Protein AF-A0A0Q9WAL5-F1 (afdb_monomer)

Sequence (76 aa):
MYTVERKYLTTINWVCTKNSNVKIRCPARCVTTAGSSGRNSIKLSHRKHNHASNSFKMHKPRAVLPALSKIKSSSS

Solvent-accessible surface area (backbone atoms only — not comparable to full-atom values): 4982 Å² total; per-residue (Å²): 113,71,38,83,75,47,79,55,98,52,36,36,39,29,32,30,67,48,35,81,38,86,92,69,46,29,68,21,36,36,36,40,34,64,38,97,85,80,51,72,45,76,49,74,49,91,47,60,71,83,63,82,74,80,79,70,77,75,76,72,75,78,75,78,73,78,77,82,78,83,83,84,85,79,89,132

Radius of gyration: 21.77 Å; Cα contacts (8 Å, |Δi|>4): 100; chains: 1; bounding box: 50×18×71 Å

Organism: Drosophila virilis (NCBI:txid7244)

Nearest PDB structures (foldseek):
  7p8k-assembly1_B  TM=7.090E-01  e=3.385E-01  Arabidopsis thaliana
  3vza-assembly1_B  TM=6.787E-01  e=1.152E+00  Gallus gallus
  8ppr-assembly1_G  TM=6.848E-01  e=4.431E+00  Homo sapiens
  3n8b-assembly1_B  TM=5.379E-01  e=8.689E+00  Borreliella burgdorferi

Foldseek 3Di:
DWDFPDDDPFKTKIDDPCCPVPVQNFGWIKMWGCDPVRDIDIGTDPRDGPDDDPPDPPPDPPPPDPDPDDDDDDDD

Structure (mmCIF, N/CA/C/O backbone):
data_AF-A0A0Q9WAL5-F1
#
_entry.id   AF-A0A0Q9WAL5-F1
#
loop_
_atom_site.group_PDB
_atom_site.id
_atom_site.type_symbol
_atom_site.label_atom_id
_atom_site.label_alt_id
_atom_site.label_comp_id
_atom_site.label_asym_id
_atom_site.label_entity_id
_atom_site.label_seq_id
_atom_site.pdbx_PDB_ins_code
_atom_site.Cartn_x
_atom_site.Cartn_y
_atom_site.Cartn_z
_atom_site.occupancy
_atom_site.B_iso_or_equiv
_atom_site.auth_seq_id
_atom_site.auth_comp_id
_atom_site.auth_asym_id
_atom_site.auth_atom_id
_atom_site.pdbx_PDB_model_num
ATOM 1 N N . MET A 1 1 ? 10.234 -1.107 -1.452 1.00 83.25 1 MET A N 1
ATOM 2 C CA . MET A 1 1 ? 9.513 -0.328 -0.421 1.00 83.25 1 MET A CA 1
ATOM 3 C C . MET A 1 1 ? 8.072 -0.097 -0.886 1.00 83.25 1 MET A C 1
ATOM 5 O O . MET A 1 1 ? 7.844 -0.121 -2.096 1.00 83.25 1 MET A O 1
ATOM 9 N N . TYR A 1 2 ? 7.126 0.082 0.039 1.00 90.38 2 TYR A N 1
ATOM 10 C CA . TYR A 1 2 ? 5.701 0.313 -0.232 1.00 90.38 2 TYR A CA 1
ATOM 11 C C . TYR A 1 2 ? 5.284 1.743 0.155 1.00 90.38 2 TYR A C 1
ATOM 13 O O . TYR A 1 2 ? 5.891 2.333 1.044 1.00 90.38 2 TYR A O 1
ATOM 21 N N . THR A 1 3 ? 4.259 2.278 -0.505 1.00 93.94 3 THR A N 1
ATOM 22 C CA . THR A 1 3 ? 3.588 3.550 -0.202 1.00 93.94 3 THR A CA 1
ATOM 23 C C . THR A 1 3 ? 2.078 3.334 -0.097 1.00 93.94 3 THR A C 1
ATOM 25 O O . THR A 1 3 ? 1.552 2.352 -0.628 1.00 93.94 3 THR A O 1
ATOM 28 N N . VAL A 1 4 ? 1.382 4.229 0.600 1.00 94.69 4 VAL A N 1
ATOM 29 C CA . VAL A 1 4 ? -0.072 4.155 0.776 1.00 94.69 4 VAL A CA 1
ATOM 30 C C . VAL A 1 4 ? -0.766 4.491 -0.542 1.00 94.69 4 VAL A C 1
ATOM 32 O O . VAL A 1 4 ? -0.542 5.559 -1.103 1.00 94.69 4 VAL A O 1
ATOM 35 N N . GLU A 1 5 ? -1.633 3.594 -1.013 1.00 94.56 5 GLU A N 1
ATOM 36 C CA . GLU A 1 5 ? -2.544 3.863 -2.134 1.00 94.56 5 GLU A CA 1
ATOM 37 C C . GLU A 1 5 ? -3.909 4.328 -1.622 1.00 94.56 5 GLU A C 1
ATOM 39 O O . GLU A 1 5 ? -4.431 5.340 -2.082 1.00 94.56 5 GLU A O 1
ATOM 44 N N . ARG A 1 6 ? -4.488 3.602 -0.654 1.00 93.75 6 ARG A N 1
ATOM 45 C CA . ARG A 1 6 ? -5.778 3.941 -0.034 1.00 93.75 6 ARG A CA 1
ATOM 46 C C . ARG A 1 6 ? -5.801 3.571 1.440 1.00 93.75 6 ARG A C 1
ATOM 48 O O . ARG A 1 6 ? -5.248 2.546 1.836 1.00 93.75 6 ARG A O 1
ATOM 55 N N . LYS A 1 7 ? -6.493 4.384 2.235 1.00 93.75 7 LYS A N 1
ATOM 56 C CA . LYS A 1 7 ? -6.788 4.112 3.645 1.00 93.75 7 LYS A CA 1
ATOM 57 C C . LYS A 1 7 ? -8.290 3.914 3.809 1.00 93.75 7 LYS A C 1
ATOM 59 O O . LYS A 1 7 ? -9.070 4.718 3.312 1.00 93.75 7 LYS A O 1
ATOM 64 N N . TYR A 1 8 ? -8.659 2.863 4.520 1.00 90.31 8 TYR A N 1
ATOM 65 C CA . TYR A 1 8 ? -10.014 2.583 4.978 1.00 90.31 8 TYR A CA 1
ATOM 66 C C . TYR A 1 8 ? -10.034 2.573 6.507 1.00 90.31 8 TYR A C 1
ATOM 68 O O . TYR A 1 8 ? -8.984 2.640 7.146 1.00 90.31 8 TYR A O 1
ATOM 76 N N . LEU A 1 9 ? -11.228 2.445 7.085 1.00 88.94 9 LEU A N 1
ATOM 77 C CA . LEU A 1 9 ? -11.433 2.445 8.537 1.00 88.94 9 LEU A CA 1
ATOM 78 C C . LEU A 1 9 ? -10.593 1.379 9.256 1.00 88.94 9 LEU A C 1
ATOM 80 O O . LEU A 1 9 ? -9.986 1.659 10.282 1.00 88.94 9 LEU A O 1
ATOM 84 N N . THR A 1 10 ? -10.523 0.167 8.700 1.00 88.94 10 THR A N 1
ATOM 85 C CA . THR A 1 10 ? -9.848 -0.981 9.331 1.00 88.94 10 THR A CA 1
ATOM 86 C C . THR A 1 10 ? -8.658 -1.503 8.533 1.00 88.94 10 THR A C 1
ATOM 88 O O . THR A 1 10 ? -7.898 -2.336 9.026 1.00 88.94 10 THR A O 1
ATOM 91 N N . THR A 1 11 ? -8.463 -1.029 7.299 1.00 92.25 11 THR A N 1
ATOM 92 C CA . THR A 1 11 ? -7.441 -1.552 6.383 1.00 92.25 11 THR A CA 1
ATOM 93 C C . THR A 1 11 ? -6.714 -0.451 5.632 1.00 92.25 11 THR A C 1
ATOM 95 O O . THR A 1 11 ? -7.319 0.545 5.248 1.00 92.25 11 THR A O 1
ATOM 98 N N . ILE A 1 12 ? -5.436 -0.656 5.331 1.00 94.31 12 ILE A N 1
ATOM 99 C CA . ILE A 1 12 ? -4.654 0.218 4.453 1.00 94.31 12 ILE A CA 1
ATOM 100 C C . ILE A 1 12 ? -4.140 -0.612 3.285 1.00 94.31 12 ILE A C 1
ATOM 102 O O . ILE A 1 12 ? -3.487 -1.636 3.489 1.00 94.31 12 ILE A O 1
ATOM 106 N N . ASN A 1 13 ? -4.417 -0.144 2.071 1.00 94.94 13 ASN A N 1
ATOM 107 C CA . ASN A 1 13 ? -3.868 -0.696 0.844 1.00 94.94 13 ASN A CA 1
ATOM 108 C C . ASN A 1 13 ? -2.541 -0.009 0.534 1.00 94.94 13 ASN A C 1
ATOM 110 O O . ASN A 1 13 ? -2.466 1.216 0.392 1.00 94.94 13 ASN A O 1
ATOM 114 N N . TRP A 1 14 ? -1.510 -0.822 0.370 1.00 95.25 14 TRP A N 1
ATOM 115 C CA . TRP A 1 14 ? -0.159 -0.405 0.059 1.00 95.25 14 TRP A CA 1
ATOM 116 C C . TRP A 1 14 ? 0.248 -0.920 -1.319 1.00 95.25 14 TRP A C 1
ATOM 118 O O . TRP A 1 14 ? 0.017 -2.081 -1.670 1.00 95.25 14 TRP A O 1
ATOM 128 N N . VAL A 1 15 ? 0.920 -0.070 -2.087 1.00 95.06 15 VAL A N 1
ATOM 129 C CA . VAL A 1 15 ? 1.504 -0.409 -3.392 1.00 95.06 15 VAL A CA 1
ATOM 130 C C . VAL A 1 15 ? 2.999 -0.175 -3.372 1.00 95.06 15 VAL A C 1
ATOM 132 O O . VAL A 1 15 ? 3.500 0.637 -2.597 1.00 95.06 15 VAL A O 1
ATOM 135 N N . CYS A 1 16 ? 3.746 -0.880 -4.212 1.00 93.88 16 CYS A N 1
ATOM 136 C CA . CYS A 1 16 ? 5.168 -0.606 -4.336 1.00 93.88 16 CYS A CA 1
ATOM 137 C C . CYS A 1 16 ? 5.420 0.860 -4.733 1.00 93.88 16 CYS A C 1
ATOM 139 O O . CYS A 1 16 ? 4.731 1.409 -5.589 1.00 93.88 16 CYS A O 1
ATOM 141 N N . THR A 1 17 ? 6.465 1.486 -4.186 1.00 92.81 17 THR A N 1
ATOM 142 C CA . THR A 1 17 ? 6.876 2.851 -4.566 1.00 92.81 17 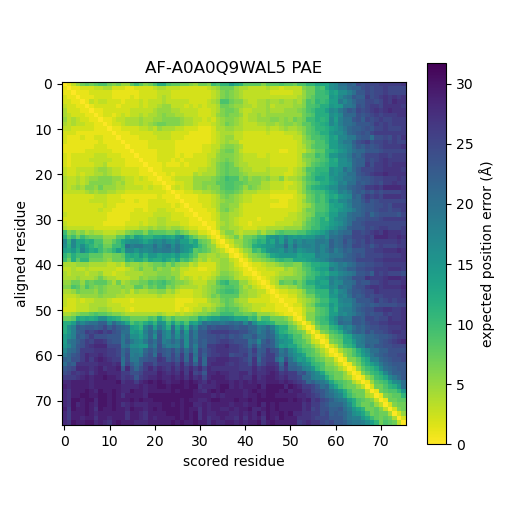THR A CA 1
ATOM 143 C C . THR A 1 17 ? 7.228 2.992 -6.050 1.00 92.81 17 THR A C 1
ATOM 145 O O . THR A 1 17 ? 7.209 4.095 -6.585 1.00 92.81 17 THR A O 1
ATOM 148 N N . LYS A 1 18 ? 7.537 1.885 -6.738 1.00 93.19 18 LYS A N 1
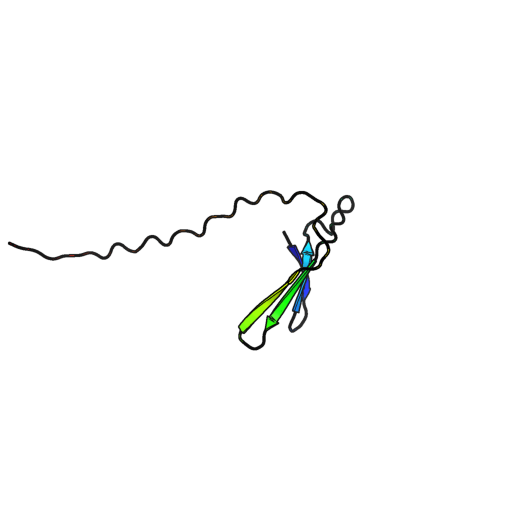ATOM 149 C CA . LYS A 1 18 ? 7.797 1.846 -8.186 1.00 93.19 18 LYS A CA 1
ATOM 150 C C . LYS A 1 18 ? 6.544 1.559 -9.028 1.00 93.19 18 LYS A C 1
ATOM 152 O O . LYS A 1 18 ? 6.664 1.413 -10.240 1.00 93.19 18 LYS A O 1
ATOM 157 N N . ASN A 1 19 ? 5.354 1.493 -8.425 1.00 94.25 19 ASN A N 1
ATOM 158 C CA . ASN A 1 19 ? 4.087 1.309 -9.144 1.00 94.25 19 ASN A CA 1
ATOM 159 C C . ASN A 1 19 ? 3.775 2.487 -10.088 1.00 94.25 19 ASN A C 1
ATOM 161 O O . ASN A 1 19 ? 3.334 2.276 -11.212 1.00 94.25 19 ASN A O 1
ATOM 165 N N . SER A 1 20 ? 4.060 3.724 -9.667 1.00 91.88 20 SER A N 1
ATOM 166 C CA . SER A 1 20 ? 3.829 4.935 -10.472 1.00 91.88 20 SER A CA 1
ATOM 167 C C . SER A 1 20 ? 4.866 5.158 -11.579 1.00 91.88 20 SER A C 1
ATOM 169 O O . SER A 1 20 ? 4.653 5.978 -12.468 1.00 91.88 20 SER A O 1
ATOM 171 N N . ASN A 1 21 ? 5.989 4.432 -11.563 1.00 92.62 21 ASN A N 1
ATOM 172 C CA . ASN A 1 21 ? 7.001 4.549 -12.605 1.00 92.62 21 ASN A CA 1
ATOM 173 C C . ASN A 1 21 ? 6.484 3.889 -13.889 1.00 92.62 21 ASN A C 1
ATOM 175 O O . ASN A 1 21 ? 6.319 2.676 -13.918 1.00 92.62 21 ASN A O 1
ATOM 179 N N . VAL A 1 22 ? 6.269 4.665 -14.952 1.00 91.31 22 VAL A N 1
ATOM 180 C CA . VAL A 1 22 ? 5.673 4.176 -16.211 1.00 91.31 22 VAL A CA 1
ATOM 181 C C . VAL A 1 22 ? 6.484 3.048 -16.863 1.00 91.31 22 VAL A C 1
ATOM 183 O O . VAL A 1 22 ? 5.891 2.161 -17.467 1.00 91.31 22 VAL A O 1
ATOM 186 N N . LYS A 1 23 ? 7.813 3.028 -16.695 1.00 91.12 23 LYS A N 1
ATOM 187 C CA . LYS A 1 23 ? 8.690 1.993 -17.267 1.00 91.12 23 LYS A CA 1
ATOM 188 C C . LYS A 1 23 ? 8.658 0.680 -16.477 1.00 91.12 23 LYS A C 1
ATOM 190 O O . LYS A 1 23 ? 8.827 -0.379 -17.062 1.00 91.12 23 LYS A O 1
ATOM 195 N N . ILE A 1 24 ? 8.467 0.744 -15.155 1.00 91.19 24 ILE A N 1
ATOM 196 C CA . ILE A 1 24 ? 8.497 -0.437 -14.271 1.00 91.19 24 ILE A CA 1
ATOM 197 C C . ILE A 1 24 ? 7.084 -0.951 -13.973 1.00 91.19 24 ILE A C 1
ATOM 199 O O . ILE A 1 24 ? 6.861 -2.158 -14.005 1.00 91.19 24 ILE A O 1
ATOM 203 N N . ARG A 1 25 ? 6.144 -0.053 -13.641 1.00 93.00 25 ARG A N 1
ATOM 204 C CA . ARG A 1 25 ? 4.745 -0.349 -13.270 1.00 93.00 25 ARG A CA 1
ATOM 205 C C . ARG A 1 25 ? 4.643 -1.547 -12.313 1.00 93.00 25 ARG A C 1
ATOM 207 O O . ARG A 1 25 ? 3.964 -2.532 -12.586 1.00 93.00 25 ARG A O 1
ATOM 214 N N . CYS A 1 26 ? 5.379 -1.483 -11.201 1.00 93.94 26 CYS A N 1
ATOM 215 C CA . CYS A 1 26 ? 5.525 -2.627 -10.299 1.00 93.94 26 CYS A CA 1
ATOM 216 C C . CYS A 1 26 ? 4.174 -3.097 -9.718 1.00 93.94 26 CYS A C 1
ATOM 218 O O . CYS A 1 26 ? 3.524 -2.311 -9.027 1.00 93.94 26 CYS A O 1
ATOM 220 N N . PRO A 1 27 ? 3.780 -4.375 -9.905 1.00 94.25 27 PRO A N 1
ATOM 221 C CA . PRO A 1 27 ? 2.454 -4.872 -9.528 1.00 94.25 27 PRO A CA 1
ATOM 222 C C . PRO A 1 27 ? 2.338 -5.304 -8.058 1.00 94.25 27 PRO A C 1
ATOM 224 O O . PRO A 1 27 ? 1.279 -5.770 -7.637 1.00 94.25 27 PRO A O 1
ATOM 227 N N . ALA A 1 28 ? 3.420 -5.217 -7.281 1.00 94.69 28 ALA A N 1
ATOM 228 C CA . ALA A 1 28 ? 3.444 -5.689 -5.904 1.00 94.69 28 ALA A CA 1
ATOM 229 C C . ALA A 1 28 ? 2.575 -4.815 -4.988 1.00 94.69 28 ALA A C 1
ATOM 231 O O . ALA A 1 28 ? 2.709 -3.585 -4.953 1.00 94.69 28 ALA A O 1
ATOM 232 N N . ARG A 1 29 ? 1.703 -5.474 -4.217 1.00 95.25 29 ARG A N 1
ATOM 233 C CA . ARG A 1 29 ? 0.746 -4.854 -3.290 1.00 95.25 29 ARG A CA 1
ATOM 234 C C . ARG A 1 29 ? 0.714 -5.592 -1.956 1.00 95.25 29 ARG A C 1
ATOM 236 O O . ARG A 1 29 ? 0.930 -6.804 -1.913 1.00 95.25 29 ARG A O 1
ATOM 243 N N . CYS A 1 30 ? 0.374 -4.889 -0.887 1.00 94.38 30 CYS A N 1
ATOM 244 C CA . CYS A 1 30 ? 0.015 -5.512 0.382 1.00 94.38 30 CYS A CA 1
ATOM 245 C C . CYS A 1 30 ? -1.097 -4.736 1.083 1.00 94.38 30 CYS A C 1
ATOM 247 O O . CYS A 1 30 ? -1.363 -3.577 0.771 1.00 94.38 30 CYS A O 1
ATOM 249 N N . VAL A 1 31 ? -1.776 -5.397 2.010 1.00 92.81 31 VAL A N 1
ATOM 250 C CA . VAL A 1 31 ? -2.840 -4.804 2.816 1.00 92.81 31 VAL A CA 1
ATOM 251 C C . VAL A 1 31 ? -2.486 -4.998 4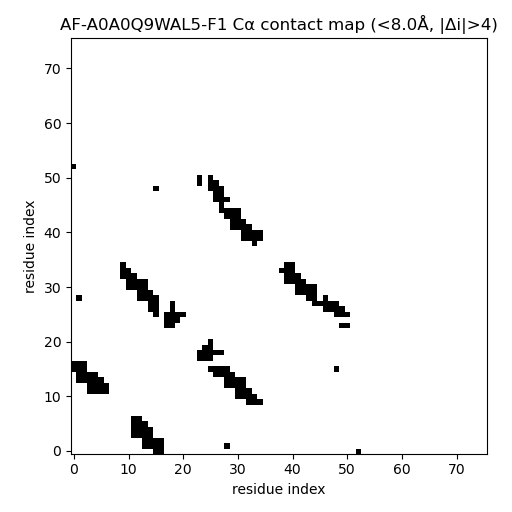.275 1.00 92.81 31 VAL A C 1
ATOM 253 O O . VAL A 1 31 ? -2.119 -6.100 4.679 1.00 92.81 31 VAL A O 1
ATOM 256 N N . THR A 1 32 ? -2.589 -3.938 5.065 1.00 93.62 32 THR A N 1
ATOM 257 C CA . THR A 1 32 ? -2.477 -4.037 6.521 1.00 93.62 32 THR A CA 1
ATOM 258 C C . THR A 1 32 ? -3.853 -3.859 7.129 1.00 93.62 32 THR A C 1
ATOM 260 O O . THR A 1 32 ? -4.499 -2.848 6.859 1.00 93.62 32 THR A O 1
ATOM 263 N N . THR A 1 33 ? -4.282 -4.802 7.957 1.00 91.69 33 THR A N 1
ATOM 264 C CA . THR A 1 33 ? -5.559 -4.744 8.673 1.00 91.69 33 THR A CA 1
ATOM 265 C C . THR A 1 33 ? -5.288 -4.510 10.150 1.00 91.69 33 THR A C 1
ATOM 267 O O . THR A 1 33 ? -4.527 -5.259 10.769 1.00 91.69 33 THR A O 1
ATOM 270 N N . ALA A 1 34 ? -5.909 -3.481 10.720 1.00 84.38 34 ALA A N 1
ATOM 271 C CA . ALA A 1 34 ? -5.948 -3.289 12.160 1.00 84.38 34 ALA A CA 1
ATOM 272 C C . ALA A 1 34 ? -6.901 -4.340 12.745 1.00 84.38 34 ALA A C 1
ATOM 274 O O . ALA A 1 34 ? -8.099 -4.321 12.469 1.00 84.38 34 ALA A O 1
ATOM 275 N N . GLY A 1 35 ? -6.357 -5.313 13.476 1.00 75.06 35 GLY A N 1
ATOM 276 C CA . GLY A 1 35 ? -7.171 -6.305 14.168 1.00 75.06 35 GLY A CA 1
ATOM 277 C C . GLY A 1 35 ? -7.819 -5.703 15.413 1.00 75.06 35 GLY A C 1
ATOM 278 O O . GLY A 1 35 ? -7.197 -4.900 16.107 1.00 75.06 35 GLY A O 1
ATOM 279 N N . SER A 1 36 ? -9.036 -6.141 15.737 1.00 64.06 36 SER A N 1
ATOM 280 C CA . SER A 1 36 ? -9.791 -5.671 16.910 1.00 64.06 36 SER A CA 1
ATOM 281 C C . SER A 1 36 ? -9.106 -5.968 18.254 1.00 64.06 36 SER A C 1
ATOM 283 O O . SER A 1 36 ? -9.412 -5.326 19.249 1.00 64.06 36 SER A O 1
ATOM 285 N N . SER A 1 37 ? -8.148 -6.902 18.292 1.00 67.19 37 SER A N 1
ATOM 286 C CA . SER A 1 37 ? -7.383 -7.281 19.495 1.00 67.19 37 SER A CA 1
ATOM 287 C C . SER A 1 37 ? -5.994 -6.625 19.581 1.00 67.19 37 SER A C 1
ATOM 289 O O . SER A 1 37 ? -5.097 -7.167 20.221 1.00 67.19 37 SER A O 1
ATOM 291 N N . GLY A 1 38 ? -5.761 -5.511 18.876 1.00 65.00 38 GLY A N 1
ATOM 292 C CA . GLY A 1 38 ? -4.478 -4.790 18.899 1.00 65.00 38 GLY A CA 1
ATOM 293 C C . GLY A 1 38 ? -3.346 -5.442 18.091 1.00 65.00 38 GLY A C 1
ATOM 294 O O . GLY A 1 38 ? -2.222 -4.947 18.089 1.00 65.00 38 GLY A O 1
ATOM 295 N N . ARG A 1 39 ? -3.619 -6.542 17.374 1.00 72.38 39 ARG A N 1
ATOM 296 C CA . ARG A 1 39 ? -2.651 -7.206 16.489 1.00 72.38 39 ARG A CA 1
ATOM 297 C C . ARG A 1 39 ? -2.903 -6.795 15.038 1.00 72.38 39 ARG A C 1
ATOM 299 O O . ARG A 1 39 ? -3.895 -7.201 14.434 1.00 72.38 39 ARG A O 1
ATOM 306 N N . ASN A 1 40 ? -1.997 -6.008 14.463 1.00 82.44 40 ASN A N 1
ATOM 307 C CA . ASN A 1 40 ? -2.036 -5.676 13.040 1.00 82.44 40 ASN A CA 1
ATOM 308 C C . ASN A 1 40 ? -1.650 -6.912 12.217 1.00 82.44 40 ASN A C 1
ATOM 310 O O . ASN A 1 40 ? -0.614 -7.530 12.465 1.00 82.44 40 ASN A O 1
ATOM 314 N N . SER A 1 41 ? -2.467 -7.263 11.227 1.00 87.75 41 SER A N 1
ATOM 315 C CA . SER A 1 41 ? -2.153 -8.327 10.270 1.00 87.75 41 SER A CA 1
ATOM 316 C C . SER A 1 41 ? -1.730 -7.731 8.933 1.00 87.75 41 SER A C 1
ATOM 318 O O . SER A 1 41 ? -2.195 -6.662 8.534 1.00 87.75 41 SER A O 1
ATOM 320 N N . ILE A 1 42 ? -0.817 -8.414 8.243 1.00 89.38 42 ILE A N 1
ATOM 321 C CA . ILE A 1 42 ? -0.313 -8.004 6.933 1.00 89.38 42 ILE A CA 1
ATOM 322 C C . ILE A 1 42 ? -0.633 -9.119 5.943 1.00 89.38 42 ILE A C 1
ATOM 324 O O . ILE A 1 42 ? 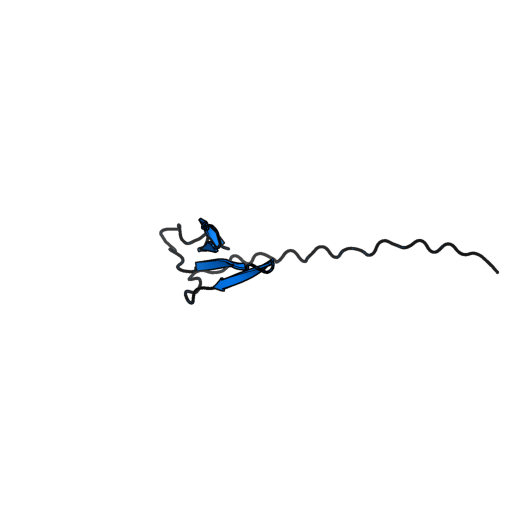-0.192 -10.253 6.118 1.00 89.38 42 ILE A O 1
ATOM 328 N N . LYS A 1 43 ? -1.376 -8.795 4.886 1.00 89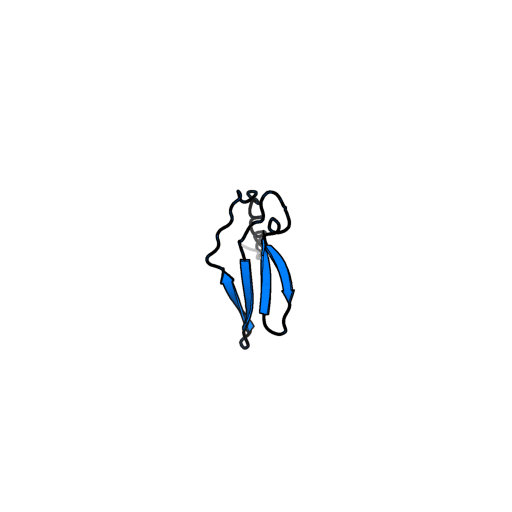.81 43 LYS A N 1
ATOM 329 C CA . LYS A 1 43 ? -1.636 -9.692 3.758 1.00 89.81 43 LYS A CA 1
ATOM 330 C C . LYS A 1 43 ? -0.837 -9.216 2.554 1.00 89.81 43 LYS A C 1
ATOM 332 O O . LYS A 1 43 ? -1.136 -8.177 1.965 1.00 89.81 43 LYS A O 1
ATOM 337 N N . LEU A 1 44 ? 0.193 -9.973 2.194 1.00 87.38 44 LEU A N 1
ATOM 338 C CA . LEU A 1 44 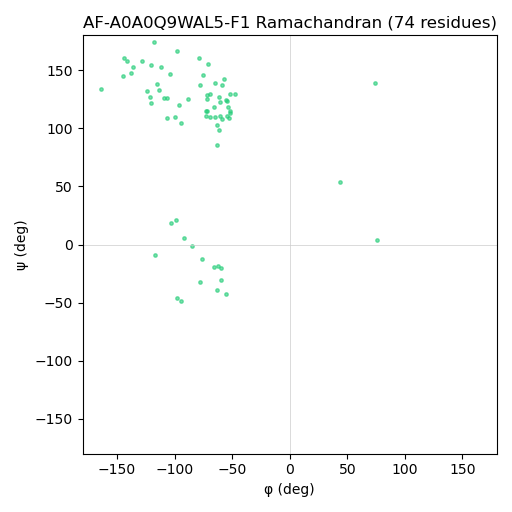? 0.947 -9.751 0.963 1.00 87.38 44 LEU A CA 1
ATOM 339 C C . LEU A 1 44 ? 0.148 -10.295 -0.225 1.00 87.38 44 LEU A C 1
ATOM 341 O O . LEU A 1 44 ? -0.437 -11.374 -0.148 1.00 87.38 44 LEU A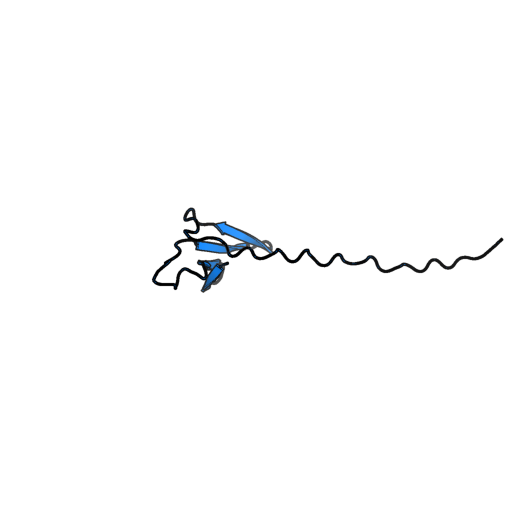 O 1
ATOM 345 N N . SER A 1 45 ? 0.116 -9.549 -1.327 1.00 85.50 45 SER A N 1
ATOM 346 C CA . SER A 1 45 ? -0.418 -10.069 -2.584 1.00 85.50 45 SER A CA 1
ATOM 347 C C . SER A 1 45 ? 0.529 -11.117 -3.174 1.00 85.50 45 SER A C 1
ATOM 349 O O . SER A 1 45 ? 1.737 -11.073 -2.954 1.00 85.50 45 SER A O 1
ATOM 351 N N . HIS A 1 46 ? -0.006 -12.020 -3.997 1.00 87.56 46 HIS A N 1
ATOM 352 C CA . HIS A 1 46 ? 0.793 -13.001 -4.743 1.00 87.56 46 HIS A CA 1
ATOM 353 C C . HIS A 1 46 ? 1.708 -12.344 -5.793 1.00 87.56 46 HIS A C 1
ATOM 355 O O . HIS A 1 46 ? 2.671 -12.955 -6.258 1.00 87.56 46 HIS A O 1
ATOM 361 N N . ARG A 1 47 ? 1.416 -11.100 -6.197 1.00 90.81 47 ARG A N 1
ATOM 362 C CA . ARG A 1 47 ? 2.208 -10.366 -7.191 1.00 90.81 47 ARG A CA 1
ATOM 363 C C . ARG A 1 47 ? 3.557 -9.951 -6.595 1.00 90.81 47 ARG A C 1
ATOM 365 O O . ARG A 1 47 ? 3.617 -9.125 -5.687 1.00 90.81 47 ARG A O 1
ATOM 372 N N . LYS A 1 48 ? 4.639 -10.507 -7.147 1.00 90.38 48 LYS A N 1
ATOM 373 C CA . LYS A 1 48 ? 6.022 -10.188 -6.765 1.00 90.38 48 LYS A CA 1
ATOM 374 C C . LYS A 1 48 ? 6.494 -8.871 -7.391 1.00 90.38 48 LYS A C 1
ATOM 376 O O . LYS A 1 48 ? 5.931 -8.395 -8.376 1.00 90.38 48 LYS A O 1
ATOM 381 N N . HIS A 1 49 ? 7.549 -8.295 -6.818 1.00 92.56 49 HIS A N 1
ATOM 382 C CA . HIS A 1 49 ? 8.251 -7.168 -7.427 1.00 92.56 49 HIS A CA 1
ATOM 383 C C . HIS A 1 49 ? 8.905 -7.604 -8.745 1.00 92.56 49 HIS A C 1
ATOM 385 O O . HIS A 1 49 ? 9.488 -8.681 -8.822 1.00 92.56 49 HIS A O 1
ATOM 391 N N . ASN A 1 50 ? 8.828 -6.751 -9.762 1.00 92.50 50 ASN A N 1
ATOM 392 C CA . ASN A 1 50 ? 9.445 -6.951 -11.079 1.00 92.50 50 ASN A CA 1
ATOM 393 C C . ASN A 1 50 ? 10.720 -6.109 -11.266 1.00 92.50 50 ASN A C 1
ATOM 395 O O . ASN A 1 50 ? 11.147 -5.843 -12.383 1.00 92.50 50 ASN A O 1
ATOM 399 N N . HIS A 1 51 ? 11.302 -5.641 -10.168 1.00 90.12 51 HIS A N 1
ATOM 400 C CA . HIS A 1 51 ? 12.514 -4.838 -10.153 1.00 90.12 51 HIS A CA 1
ATOM 401 C C . HIS A 1 51 ? 13.372 -5.264 -8.967 1.00 90.12 51 HIS A C 1
ATOM 403 O O . HIS A 1 51 ? 12.856 -5.776 -7.968 1.00 90.12 51 HIS A O 1
ATOM 409 N N . ALA A 1 52 ? 14.671 -4.989 -9.048 1.00 85.75 52 ALA A N 1
ATOM 410 C CA . ALA A 1 52 ? 15.557 -5.181 -7.914 1.00 85.75 52 ALA A CA 1
ATOM 411 C C . ALA A 1 52 ? 15.080 -4.338 -6.721 1.00 85.75 52 ALA A C 1
ATOM 413 O O . ALA A 1 52 ? 14.680 -3.173 -6.854 1.00 85.75 52 ALA A O 1
ATOM 414 N N . SER A 1 53 ? 15.100 -4.929 -5.533 1.00 75.56 53 SER A N 1
ATOM 415 C CA . SER A 1 53 ? 15.053 -4.167 -4.294 1.00 75.56 53 SER A CA 1
ATOM 416 C C . SER A 1 53 ? 16.343 -3.359 -4.215 1.00 75.56 53 SER A C 1
ATOM 418 O O . SER A 1 53 ? 17.414 -3.955 -4.164 1.00 75.56 53 SER A O 1
ATOM 420 N N . ASN A 1 54 ? 16.265 -2.021 -4.189 1.00 66.50 54 ASN A N 1
ATOM 421 C CA . ASN A 1 54 ? 17.386 -1.232 -3.676 1.00 66.50 54 ASN A CA 1
ATOM 422 C C . ASN A 1 54 ? 17.703 -1.822 -2.301 1.00 66.50 54 ASN A C 1
ATOM 424 O O . ASN A 1 54 ? 16.837 -1.805 -1.425 1.00 66.50 54 ASN A O 1
ATOM 428 N N . SER A 1 55 ? 18.877 -2.434 -2.162 1.00 55.34 55 SER A N 1
ATOM 429 C CA . SER A 1 55 ? 19.336 -3.080 -0.940 1.00 55.34 55 SER A CA 1
ATOM 430 C C . SER A 1 55 ? 19.454 -2.022 0.146 1.00 55.34 55 SER A C 1
ATOM 432 O O . SER A 1 55 ? 20.506 -1.418 0.338 1.00 55.34 55 SER A O 1
ATOM 434 N N . PHE A 1 56 ? 18.356 -1.740 0.839 1.00 53.22 56 PHE A N 1
ATOM 435 C CA . PHE A 1 56 ? 18.413 -0.959 2.058 1.00 53.22 56 PHE A CA 1
ATOM 436 C C . PHE A 1 56 ? 19.216 -1.810 3.039 1.00 53.22 56 PHE A C 1
ATOM 438 O O . PHE A 1 56 ? 18.750 -2.872 3.454 1.00 53.22 56 PHE A O 1
ATOM 445 N N . LYS A 1 57 ? 20.444 -1.381 3.369 1.00 53.31 57 LYS A N 1
ATOM 446 C CA . LYS A 1 57 ? 21.148 -1.897 4.545 1.00 53.31 57 LYS A CA 1
ATOM 447 C C . LYS A 1 57 ? 20.181 -1.708 5.706 1.00 53.31 57 LYS A C 1
ATOM 449 O O . LYS A 1 57 ? 19.890 -0.578 6.088 1.00 53.31 57 LYS A O 1
ATOM 454 N N . MET A 1 58 ? 19.628 -2.809 6.200 1.00 54.75 58 MET A N 1
ATOM 455 C CA . MET A 1 58 ? 18.799 -2.820 7.393 1.00 54.75 58 MET A CA 1
ATOM 456 C C . MET A 1 58 ? 19.599 -2.103 8.481 1.00 54.75 58 MET A C 1
ATOM 458 O O . MET A 1 58 ? 20.687 -2.558 8.841 1.00 54.75 58 MET A O 1
ATOM 462 N N . HIS A 1 59 ? 19.125 -0.946 8.948 1.00 62.19 59 HIS A N 1
ATOM 463 C CA . HIS A 1 59 ? 19.716 -0.333 10.127 1.00 62.19 59 HIS A CA 1
ATOM 464 C C . HIS A 1 59 ? 19.521 -1.345 11.251 1.00 62.19 59 HIS A C 1
ATOM 466 O O . HIS A 1 59 ? 18.388 -1.633 11.639 1.00 62.19 59 HIS A O 1
ATOM 472 N N . LYS A 1 60 ? 20.628 -1.953 11.702 1.00 55.69 60 LYS A N 1
ATOM 473 C CA . LYS A 1 60 ? 20.640 -2.800 12.895 1.00 55.69 60 LYS A CA 1
ATOM 474 C C . LYS A 1 60 ? 19.904 -2.022 13.988 1.00 55.69 60 LYS A C 1
ATOM 476 O O . LYS A 1 60 ? 20.230 -0.843 14.168 1.00 55.69 60 LYS A O 1
ATOM 481 N N . PRO A 1 61 ? 18.916 -2.621 14.678 1.00 58.44 61 PRO A N 1
ATOM 482 C CA . PRO A 1 61 ? 18.305 -1.956 15.816 1.00 58.44 61 PRO A CA 1
ATOM 483 C C . PRO A 1 61 ? 19.439 -1.517 16.739 1.00 58.44 61 PRO A C 1
ATOM 485 O O . PRO A 1 61 ? 20.363 -2.293 16.997 1.00 58.44 61 PRO A O 1
ATOM 488 N N . ARG A 1 62 ? 19.426 -0.241 17.138 1.00 57.00 62 ARG A N 1
ATOM 489 C CA . ARG A 1 62 ? 20.409 0.308 18.070 1.00 57.00 62 ARG A CA 1
ATOM 490 C C . ARG A 1 62 ? 20.370 -0.595 19.296 1.00 57.00 62 ARG A C 1
ATOM 492 O O . ARG A 1 62 ? 19.351 -0.627 19.979 1.00 57.00 62 ARG A O 1
ATOM 499 N N . ALA A 1 63 ? 21.432 -1.369 19.520 1.00 57.47 63 ALA A N 1
ATOM 500 C CA . ALA A 1 63 ? 21.572 -2.131 20.746 1.00 57.47 63 ALA A CA 1
ATOM 501 C C . ALA A 1 63 ? 21.403 -1.129 21.890 1.00 57.47 63 ALA A C 1
ATOM 503 O O . ALA A 1 63 ? 22.131 -0.135 21.960 1.00 57.47 63 ALA A O 1
ATOM 504 N N . VAL A 1 64 ? 20.382 -1.336 22.719 1.00 58.44 64 VAL A N 1
ATOM 505 C CA . VAL A 1 64 ? 20.265 -0.628 23.986 1.00 58.44 64 VAL A CA 1
ATOM 506 C C . VAL A 1 64 ? 21.479 -1.083 24.783 1.00 58.44 64 VAL A C 1
ATOM 508 O O . VAL A 1 64 ? 21.537 -2.229 25.220 1.00 58.44 64 VAL A O 1
ATOM 511 N N . LEU A 1 65 ? 22.497 -0.225 24.870 1.00 61.84 65 LEU A N 1
ATOM 512 C CA . LEU A 1 65 ? 23.609 -0.437 25.787 1.00 61.84 65 LEU A CA 1
ATOM 513 C C . LEU A 1 65 ? 22.994 -0.601 27.184 1.00 61.84 65 LEU A C 1
ATOM 515 O O . LEU A 1 65 ? 22.228 0.282 27.586 1.00 61.84 65 LEU A O 1
ATOM 519 N N . PRO A 1 66 ? 23.257 -1.698 27.916 1.00 47.75 66 PRO A N 1
ATOM 520 C CA . PRO A 1 66 ? 22.798 -1.790 29.289 1.00 47.75 66 PRO A CA 1
ATOM 521 C C . PRO A 1 66 ? 23.453 -0.659 30.084 1.00 47.75 66 PRO A C 1
ATOM 523 O O . PRO A 1 66 ? 24.670 -0.464 30.032 1.00 47.75 66 PRO A O 1
ATOM 526 N N . ALA A 1 67 ? 22.622 0.125 30.773 1.00 54.12 67 ALA A N 1
ATOM 527 C CA . ALA A 1 67 ? 23.076 1.145 31.701 1.00 54.12 67 ALA A CA 1
ATOM 528 C C . ALA A 1 67 ? 24.005 0.489 32.728 1.00 54.12 67 ALA A C 1
ATOM 530 O O . ALA A 1 67 ? 23.632 -0.486 33.378 1.00 54.12 67 ALA A O 1
ATOM 531 N N . LEU A 1 68 ? 25.225 1.012 32.836 1.00 56.88 68 LEU A N 1
ATOM 532 C CA . LEU A 1 68 ? 26.230 0.562 33.788 1.00 56.88 68 LEU A CA 1
ATOM 533 C C . LEU A 1 68 ? 25.678 0.776 35.210 1.00 56.88 68 LEU A C 1
ATOM 535 O O . LEU A 1 68 ? 25.690 1.894 35.730 1.00 56.88 68 LEU A O 1
ATOM 539 N N . SER A 1 69 ? 25.144 -0.274 35.837 1.00 48.47 69 SER A N 1
ATOM 540 C CA . SER A 1 69 ? 24.749 -0.233 37.242 1.00 48.47 69 SER A CA 1
ATOM 541 C C . SER A 1 69 ? 26.012 -0.148 38.093 1.00 48.47 69 SER A C 1
ATOM 543 O O . SER A 1 69 ? 26.806 -1.083 38.176 1.00 48.47 69 SER A O 1
ATOM 545 N N . LYS A 1 70 ? 26.194 1.022 38.696 1.00 50.69 70 LYS A N 1
ATOM 546 C CA . LYS A 1 70 ? 27.242 1.368 39.649 1.00 50.69 70 LYS A CA 1
ATOM 547 C C . LYS A 1 70 ? 27.172 0.434 40.861 1.00 50.69 70 LYS A C 1
ATOM 549 O O . LYS A 1 70 ? 26.275 0.576 41.683 1.00 50.69 70 LYS A O 1
ATOM 554 N N . ILE A 1 71 ? 28.124 -0.490 40.986 1.00 49.31 71 ILE A N 1
ATOM 555 C CA . ILE A 1 71 ? 28.325 -1.265 42.215 1.00 49.31 71 ILE A CA 1
ATOM 556 C C . ILE A 1 71 ? 29.395 -0.545 43.036 1.00 49.31 71 ILE A C 1
ATOM 558 O O . ILE A 1 71 ? 30.575 -0.539 42.695 1.00 49.31 71 ILE A O 1
ATOM 562 N N . LYS A 1 72 ? 28.949 0.136 44.090 1.00 42.34 72 LYS A N 1
ATOM 563 C CA . LYS A 1 72 ? 29.783 0.612 45.193 1.00 42.34 72 LYS A CA 1
ATOM 564 C C . LYS A 1 72 ? 29.666 -0.436 46.290 1.00 42.34 72 LYS A C 1
ATOM 566 O O . LYS A 1 72 ? 28.550 -0.662 46.746 1.00 42.34 72 LYS A O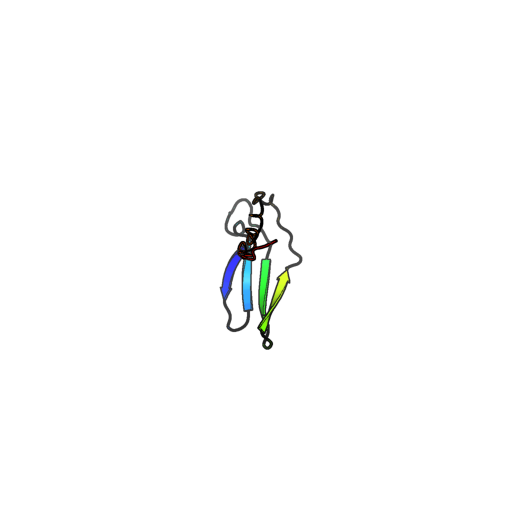 1
ATOM 571 N N . SER A 1 73 ? 30.767 -1.054 46.705 1.00 42.00 73 SER A N 1
ATOM 572 C CA . SER A 1 73 ? 30.919 -1.708 48.013 1.00 42.00 73 SER A CA 1
ATOM 573 C C . SER A 1 73 ? 32.402 -1.954 48.289 1.00 42.00 73 SER A C 1
ATOM 575 O O . SER A 1 73 ? 33.155 -2.347 47.405 1.00 42.00 73 SER A O 1
ATOM 577 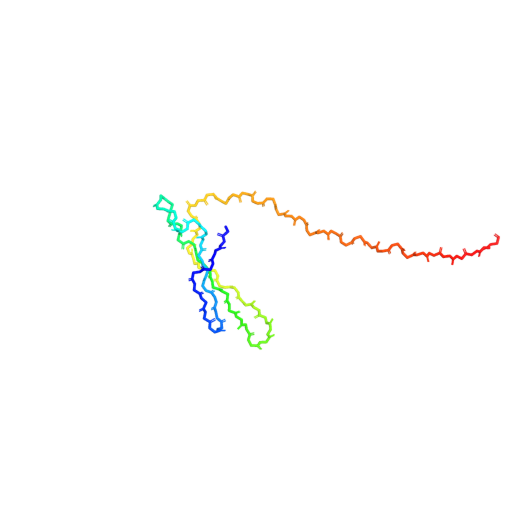N N . SER A 1 74 ? 32.779 -1.609 49.509 1.00 46.84 74 SER A N 1
ATOM 578 C CA . SER A 1 74 ? 34.106 -1.465 50.098 1.00 46.84 74 SER A CA 1
ATOM 579 C C . SER A 1 74 ? 34.512 -2.716 50.893 1.00 46.84 74 SER A C 1
ATOM 581 O O . SER A 1 74 ? 33.634 -3.473 51.295 1.00 46.84 74 SER A O 1
ATOM 583 N N . SER A 1 75 ? 35.811 -2.792 51.225 1.00 44.25 75 SER A N 1
ATOM 584 C CA . SER A 1 75 ? 36.433 -3.576 52.318 1.00 44.25 75 SER A CA 1
ATOM 585 C C . SER A 1 75 ? 36.527 -5.096 52.083 1.00 44.25 75 SER A C 1
ATOM 587 O O . SER A 1 75 ? 35.624 -5.697 51.519 1.00 44.25 75 SER A O 1
ATOM 589 N N . SER A 1 76 ? 37.621 -5.782 52.429 1.00 44.94 76 SER A N 1
ATOM 590 C CA . SER A 1 76 ? 38.535 -5.613 53.568 1.00 44.94 76 SER A CA 1
ATOM 591 C C . SER A 1 76 ? 39.995 -5.896 53.223 1.00 44.94 76 SER A C 1
ATOM 593 O O . SER A 1 76 ? 40.233 -6.643 52.249 1.00 44.94 76 SER A O 1
#

pLDDT: mean 78.13, std 18.02, range [42.0, 95.25]

InterPro domains:
  IPR007588 Zinc finger, FLYWCH-type [PF04500] (1-51)

Secondary structure (DSSP, 8-state):
-EEEEEE-SSEEEEEETTSS-TTT----EEEEEE-TTS-EEEEE-S---SS-------------PPP---------

Mean predicted aligned error: 12.77 Å